Protein AF-A0A0J8TF18-F1 (afdb_monomer_lite)

Organism: NCBI:txid454286

Sequence (125 aa):
MVWQMKEYLTNNPTDGGANVPLALKISKDKLQLQYQPAWGVPREVLWETTAKTNTKYRADIVMRTGSPGWVQFSWNGKAQKLGKSQKTKYPAITFPGRSDPKFGAYGGAEIDIDTYVYRAQIDEK

Secondary structure (DSSP, 8-state):
--EEEEESSS-STTT---SSSEEEEEETTEEEEEE--STTPPPEEEEEEEPPTT----EEEEEE-SSSPEEEEEETTEE--BTTTTBSSEE--S-SSSEEEEES--S--SS--------------

Radius of gyration: 14.33 Å; chains: 1; bounding box: 34×33×36 Å

pLDDT: mean 90.88, std 9.26, range [56.0, 98.44]

Foldseek 3Di:
DFKFWADDPQQDPPNFANRTQWDFDCDPQKGFIWGAATHPGDIDTFDIDRDDPPDDWDKDWDWDQDPQIWIAIDTRNHTFQTDPVRHRTHRGNRPSDHIDMDGDDDDPDPDDDPDDDPPDDDDDD

Structure (mmCIF, N/CA/C/O backbone):
data_AF-A0A0J8TF18-F1
#
_entry.id   AF-A0A0J8TF18-F1
#
loop_
_atom_site.group_PDB
_atom_site.id
_atom_site.type_symbol
_atom_site.label_atom_id
_atom_site.label_alt_id
_atom_site.label_comp_id
_atom_site.label_asym_id
_atom_site.label_entity_id
_atom_site.label_seq_id
_atom_site.pdbx_PDB_ins_code
_atom_site.Cartn_x
_atom_site.Cartn_y
_atom_site.Cartn_z
_atom_site.occupancy
_atom_site.B_iso_or_equiv
_atom_site.auth_seq_id
_atom_site.auth_comp_id
_atom_site.auth_asym_id
_atom_site.auth_atom_id
_atom_site.pdbx_PDB_model_num
ATOM 1 N N . MET A 1 1 ? 0.904 -8.491 7.179 1.00 87.25 1 MET A N 1
ATOM 2 C CA . MET A 1 1 ? 0.204 -7.712 6.132 1.00 87.25 1 MET A CA 1
ATOM 3 C C . MET A 1 1 ? -1.228 -8.181 6.112 1.00 87.25 1 MET A C 1
ATOM 5 O O . MET A 1 1 ? -1.417 -9.363 6.351 1.00 87.25 1 MET A O 1
ATOM 9 N N . VAL A 1 2 ? -2.178 -7.267 5.914 1.00 91.00 2 VAL A N 1
ATOM 10 C CA . VAL A 1 2 ? -3.621 -7.569 5.820 1.00 91.00 2 VAL A CA 1
ATOM 11 C C . VAL A 1 2 ? -4.142 -7.429 4.387 1.00 91.00 2 VAL A C 1
ATOM 13 O O . VAL A 1 2 ? -5.139 -8.044 4.019 1.00 91.00 2 VAL A O 1
ATOM 16 N N . TRP A 1 3 ? -3.432 -6.650 3.565 1.00 94.31 3 TRP A N 1
ATOM 17 C CA . TRP A 1 3 ? -3.654 -6.526 2.131 1.00 94.31 3 TRP A CA 1
ATOM 18 C C . TRP A 1 3 ? -2.347 -6.182 1.406 1.00 94.31 3 TRP A C 1
ATOM 20 O O . TRP A 1 3 ? -1.486 -5.508 1.982 1.00 94.31 3 TRP A O 1
ATOM 30 N N . GLN A 1 4 ? -2.190 -6.622 0.159 1.00 95.25 4 GLN A N 1
ATOM 31 C CA . GLN A 1 4 ? -1.067 -6.248 -0.704 1.00 95.25 4 GLN A CA 1
ATOM 32 C C . GLN A 1 4 ? -1.410 -6.362 -2.194 1.00 95.25 4 GLN A C 1
ATOM 34 O O . GLN A 1 4 ? -2.161 -7.254 -2.575 1.00 95.25 4 GLN A O 1
ATOM 39 N N . MET A 1 5 ? -0.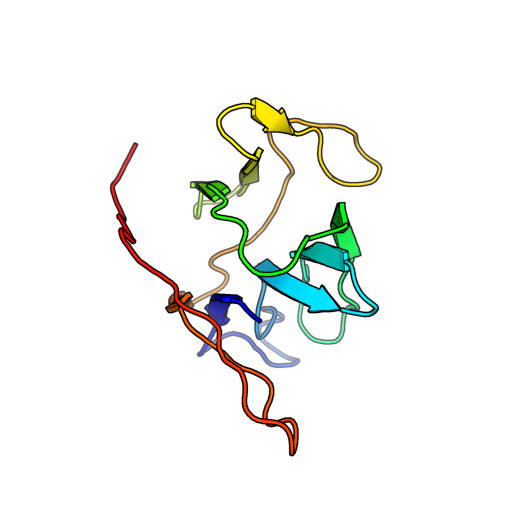778 -5.541 -3.033 1.00 95.69 5 MET A N 1
ATOM 40 C CA . MET A 1 5 ? -0.593 -5.836 -4.458 1.00 95.69 5 MET A CA 1
ATOM 41 C C . MET A 1 5 ? 0.689 -6.643 -4.620 1.00 95.69 5 MET A C 1
ATOM 43 O O . MET A 1 5 ? 1.761 -6.171 -4.249 1.00 95.69 5 MET A O 1
ATOM 47 N N . LYS A 1 6 ? 0.589 -7.867 -5.132 1.00 95.88 6 LYS A N 1
ATOM 48 C CA . LYS A 1 6 ? 1.729 -8.767 -5.316 1.00 95.88 6 LYS A CA 1
ATOM 49 C C . LYS A 1 6 ? 2.124 -8.802 -6.784 1.00 95.88 6 LYS A C 1
ATOM 51 O O . LYS A 1 6 ? 1.299 -9.216 -7.584 1.00 95.88 6 LYS A O 1
ATOM 56 N N . GLU A 1 7 ? 3.371 -8.459 -7.096 1.00 95.50 7 GLU A N 1
ATOM 57 C CA . GLU A 1 7 ? 3.940 -8.593 -8.441 1.00 95.50 7 GLU A CA 1
ATOM 58 C C . GLU A 1 7 ? 4.649 -9.936 -8.637 1.00 95.50 7 GLU A C 1
ATOM 60 O O . GLU A 1 7 ? 5.273 -10.454 -7.701 1.00 95.50 7 GLU A O 1
ATOM 65 N N . TYR A 1 8 ? 4.579 -10.485 -9.854 1.00 95.00 8 TYR A N 1
ATOM 66 C CA . TYR A 1 8 ? 5.177 -11.785 -10.181 1.00 95.00 8 TYR A CA 1
ATOM 67 C C . TYR A 1 8 ? 6.228 -11.789 -11.291 1.00 95.00 8 TYR A C 1
ATOM 69 O O . TYR A 1 8 ? 7.030 -12.718 -11.315 1.00 95.00 8 TYR A O 1
ATOM 77 N N . LEU A 1 9 ? 6.239 -10.816 -12.201 1.00 95.69 9 LEU A N 1
ATOM 78 C CA . LEU A 1 9 ? 7.120 -10.817 -13.370 1.00 95.69 9 LEU A CA 1
ATOM 79 C C . LEU A 1 9 ? 8.277 -9.837 -13.203 1.00 95.69 9 LEU A C 1
ATOM 81 O O . LEU A 1 9 ? 9.438 -10.233 -13.235 1.00 95.69 9 LEU A O 1
ATOM 85 N N . THR A 1 10 ? 7.969 -8.568 -12.955 1.00 95.44 10 THR A N 1
ATOM 86 C CA . THR A 1 10 ? 8.959 -7.491 -13.064 1.00 95.44 10 THR A CA 1
ATOM 87 C C . THR A 1 10 ? 9.758 -7.254 -11.788 1.00 95.44 10 THR A C 1
ATOM 89 O O . THR A 1 10 ? 10.613 -6.376 -11.750 1.00 95.44 10 THR A O 1
ATOM 92 N N . ASN A 1 11 ? 9.533 -8.044 -10.731 1.00 92.44 11 ASN A N 1
ATOM 93 C CA . ASN A 1 11 ? 10.282 -7.945 -9.478 1.00 92.44 11 ASN A CA 1
ATOM 94 C C . ASN A 1 11 ? 11.698 -8.533 -9.568 1.00 92.44 11 ASN A C 1
ATOM 96 O O . ASN A 1 11 ? 12.017 -9.545 -8.943 1.00 92.44 11 ASN A O 1
ATOM 100 N N . ASN A 1 12 ? 12.559 -7.884 -10.339 1.00 93.88 12 ASN A N 1
ATOM 101 C CA . ASN A 1 12 ? 13.945 -8.280 -10.531 1.00 93.88 12 ASN A CA 1
ATOM 102 C C . ASN A 1 12 ? 14.816 -7.048 -10.881 1.00 93.88 12 ASN A C 1
ATOM 104 O O . ASN A 1 12 ? 14.268 -5.987 -11.190 1.00 93.88 12 ASN A O 1
ATOM 108 N N . PRO A 1 13 ? 16.159 -7.157 -10.819 1.00 94.25 13 PRO A N 1
ATOM 109 C CA . PRO A 1 13 ? 17.057 -6.041 -11.127 1.00 94.25 13 PRO A CA 1
ATOM 110 C C . PRO A 1 13 ? 16.945 -5.504 -12.561 1.00 94.25 13 PRO A C 1
ATOM 112 O O . PRO A 1 13 ? 17.332 -4.366 -12.803 1.00 94.25 13 PRO A O 1
ATOM 115 N N . THR A 1 14 ? 16.467 -6.320 -13.505 1.00 95.75 14 THR A N 1
ATOM 116 C CA . THR A 1 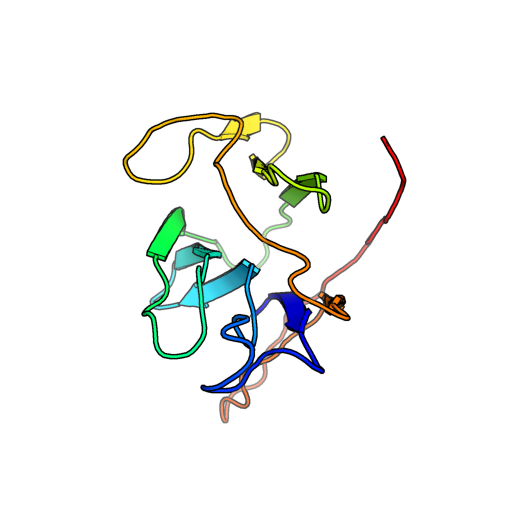14 ? 16.401 -5.994 -14.936 1.00 95.75 14 THR A CA 1
ATOM 117 C C . THR A 1 14 ? 15.140 -5.203 -15.277 1.00 95.75 14 THR A C 1
ATOM 119 O O . THR A 1 14 ? 15.235 -4.146 -15.892 1.00 95.75 14 THR A O 1
ATOM 122 N N . ASP A 1 15 ? 13.972 -5.676 -14.840 1.00 94.81 15 ASP A N 1
ATOM 123 C CA . ASP A 1 15 ? 12.671 -5.058 -15.136 1.00 94.81 15 ASP A CA 1
ATOM 124 C C . ASP A 1 15 ? 12.260 -4.003 -14.092 1.00 94.81 15 ASP A C 1
ATOM 126 O O . ASP A 1 15 ? 11.416 -3.147 -14.354 1.00 94.81 15 ASP A O 1
ATOM 130 N N . GLY A 1 16 ? 12.850 -4.046 -12.893 1.00 94.88 16 GLY A N 1
ATOM 131 C CA . GLY A 1 16 ? 12.796 -2.965 -11.906 1.00 94.88 16 GLY A CA 1
ATOM 132 C C . GLY A 1 16 ? 11.492 -2.816 -11.112 1.00 94.88 16 GLY A C 1
ATOM 133 O O . GLY A 1 16 ? 11.408 -1.936 -10.256 1.00 94.88 16 GLY A O 1
ATOM 134 N N . GLY A 1 17 ? 10.483 -3.659 -11.320 1.00 94.44 17 GLY A N 1
ATOM 135 C CA . GLY A 1 17 ? 9.235 -3.653 -10.554 1.00 94.44 17 GLY A CA 1
ATOM 136 C C . GLY A 1 17 ? 9.433 -4.003 -9.076 1.00 94.44 17 GLY A C 1
ATOM 137 O O . GLY A 1 17 ? 10.322 -4.759 -8.695 1.00 94.44 17 GLY A O 1
ATOM 138 N N . ALA A 1 18 ? 8.600 -3.464 -8.189 1.00 95.69 18 ALA A N 1
ATOM 139 C CA . ALA A 1 18 ? 8.630 -3.860 -6.784 1.00 95.69 18 ALA A CA 1
ATOM 140 C C . ALA A 1 18 ? 7.873 -5.179 -6.551 1.00 95.69 18 ALA A C 1
ATOM 142 O O . ALA A 1 18 ? 6.770 -5.357 -7.050 1.00 95.69 18 ALA A O 1
ATOM 143 N N . ASN A 1 19 ? 8.408 -6.063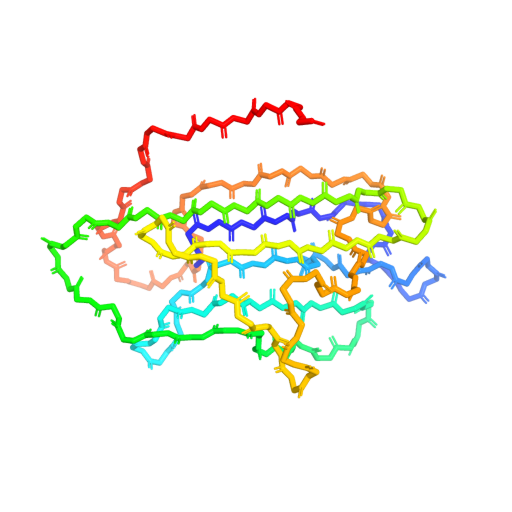 -5.700 1.00 95.25 19 ASN A N 1
ATOM 144 C CA . ASN A 1 19 ? 7.765 -7.332 -5.310 1.00 95.25 19 ASN A CA 1
ATOM 145 C C . ASN A 1 19 ? 6.344 -7.163 -4.762 1.00 95.25 19 ASN A C 1
ATOM 147 O O . ASN A 1 19 ? 5.446 -7.968 -5.001 1.00 95.25 19 ASN A O 1
ATOM 151 N N . VAL A 1 20 ? 6.185 -6.133 -3.937 1.00 96.06 20 VAL A N 1
ATOM 152 C CA . VAL A 1 20 ? 4.917 -5.731 -3.342 1.00 96.06 20 VAL A CA 1
ATOM 153 C C . VAL A 1 20 ? 4.885 -4.213 -3.448 1.00 96.06 20 VAL A C 1
ATOM 155 O O . VAL A 1 20 ? 5.394 -3.550 -2.534 1.00 96.06 20 VAL A O 1
ATOM 158 N N . PRO A 1 21 ? 4.384 -3.668 -4.574 1.00 96.69 21 PRO A N 1
ATOM 159 C CA . PRO A 1 21 ? 4.391 -2.233 -4.815 1.00 96.69 21 PRO A CA 1
ATOM 160 C C . PRO A 1 21 ? 3.563 -1.473 -3.786 1.00 96.69 21 PRO A C 1
ATOM 162 O O . PRO A 1 21 ? 3.933 -0.374 -3.400 1.00 96.69 21 PRO A O 1
ATOM 165 N N . LEU A 1 22 ? 2.467 -2.057 -3.295 1.00 97.62 22 LEU A N 1
ATOM 166 C CA . LEU A 1 22 ? 1.593 -1.425 -2.311 1.00 97.62 22 LEU A CA 1
ATOM 167 C C . LEU A 1 22 ? 1.121 -2.452 -1.280 1.00 97.62 22 LEU A C 1
ATOM 169 O O . LEU A 1 22 ? 0.732 -3.562 -1.639 1.00 97.62 22 LEU A O 1
ATOM 173 N N . ALA A 1 23 ? 1.150 -2.089 0.000 1.00 96.50 23 ALA A N 1
ATOM 174 C CA . ALA A 1 23 ? 0.744 -2.966 1.093 1.00 96.50 23 ALA A CA 1
ATOM 175 C C . ALA A 1 23 ? 0.043 -2.205 2.216 1.00 96.50 23 ALA A C 1
ATOM 177 O O . ALA A 1 23 ? 0.429 -1.091 2.561 1.00 96.50 23 ALA A O 1
ATOM 178 N N . LEU A 1 24 ? -0.928 -2.862 2.846 1.00 95.81 24 LEU A N 1
ATOM 179 C CA . LEU A 1 24 ? -1.482 -2.476 4.136 1.00 95.81 24 LEU A CA 1
ATOM 180 C C . LEU A 1 24 ? -0.964 -3.466 5.188 1.00 95.81 24 LEU A C 1
ATOM 182 O O . LEU A 1 24 ? -1.258 -4.669 5.150 1.00 95.81 24 LEU A O 1
ATOM 186 N N . LYS A 1 25 ? -0.132 -2.984 6.112 1.00 91.75 25 LYS A N 1
ATOM 187 C CA . LYS A 1 25 ? 0.644 -3.818 7.038 1.00 91.75 25 LYS A CA 1
ATOM 188 C C . LYS A 1 25 ? 0.539 -3.316 8.472 1.00 91.75 25 LYS A C 1
ATOM 190 O O . LYS A 1 25 ? 0.713 -2.132 8.715 1.00 91.75 25 LYS A O 1
ATOM 195 N N . ILE A 1 26 ? 0.355 -4.234 9.419 1.00 87.88 26 ILE A N 1
ATOM 196 C CA . ILE A 1 26 ? 0.621 -3.966 10.836 1.00 87.88 26 ILE A CA 1
ATOM 197 C C . ILE A 1 26 ? 2.130 -4.097 11.075 1.00 87.88 26 ILE A C 1
ATOM 199 O O . ILE A 1 26 ? 2.731 -5.123 10.747 1.00 87.88 26 ILE A O 1
ATOM 203 N N . SER A 1 27 ? 2.752 -3.040 11.584 1.00 84.75 27 SER A N 1
ATOM 204 C CA . SER A 1 27 ? 4.179 -2.961 11.886 1.00 84.75 27 SER A CA 1
ATOM 205 C C . SER A 1 27 ? 4.382 -2.047 13.090 1.00 84.75 27 SER A C 1
ATOM 207 O O . SER A 1 27 ? 3.968 -0.893 13.035 1.00 84.75 27 SER A O 1
ATOM 209 N N . LYS A 1 28 ? 5.042 -2.540 14.148 1.00 80.38 28 LYS A N 1
ATOM 210 C CA . LYS A 1 28 ? 5.308 -1.777 15.387 1.00 80.38 28 LYS A CA 1
ATOM 211 C C . LYS A 1 28 ? 4.042 -1.082 15.924 1.00 80.38 28 LYS A C 1
ATOM 213 O O . LYS A 1 28 ? 4.007 0.140 16.035 1.00 80.38 28 LYS A O 1
ATOM 218 N N . ASP A 1 29 ? 2.977 -1.859 16.129 1.00 81.62 29 ASP A N 1
ATOM 219 C CA . ASP A 1 29 ? 1.661 -1.420 16.639 1.00 81.62 29 ASP A CA 1
ATOM 220 C C . ASP A 1 29 ? 0.896 -0.403 15.778 1.00 81.62 29 ASP A C 1
ATOM 222 O O . ASP A 1 29 ? -0.179 0.080 16.148 1.00 81.62 29 ASP A O 1
ATOM 226 N N . LYS A 1 30 ? 1.407 -0.107 14.583 1.00 91.19 30 LYS A N 1
ATOM 227 C CA . LYS A 1 30 ? 0.752 0.769 13.619 1.00 91.19 30 LYS A CA 1
ATOM 228 C C . LYS A 1 30 ? 0.269 -0.019 12.423 1.00 91.19 30 LYS A C 1
ATOM 230 O O . LYS A 1 30 ? 0.990 -0.849 11.872 1.00 91.19 30 LYS A O 1
ATOM 235 N N . LEU A 1 31 ? -0.940 0.289 11.976 1.00 93.62 31 LEU A N 1
ATOM 236 C CA . LEU A 1 31 ? -1.388 -0.065 10.643 1.00 93.62 31 LEU A CA 1
ATOM 237 C C . LEU A 1 31 ? -0.839 0.974 9.666 1.00 93.62 31 LEU A C 1
ATOM 239 O O . LEU A 1 31 ? -1.063 2.167 9.845 1.00 93.62 31 LEU A O 1
ATOM 243 N N . GLN A 1 32 ? -0.127 0.518 8.644 1.00 96.38 32 GLN A N 1
ATOM 244 C CA . GLN A 1 32 ? 0.597 1.363 7.704 1.00 96.38 32 GLN A CA 1
ATOM 245 C C . GLN A 1 32 ? 0.209 1.021 6.269 1.00 96.38 32 GLN A C 1
ATOM 247 O O . GLN A 1 32 ? 0.265 -0.147 5.875 1.00 96.38 32 GLN A O 1
ATOM 252 N N . LEU A 1 33 ? -0.121 2.045 5.482 1.00 97.88 33 LEU A N 1
ATOM 253 C CA . LEU A 1 33 ? -0.105 1.961 4.027 1.00 97.88 33 LEU A CA 1
ATOM 254 C C . LEU A 1 33 ? 1.327 2.237 3.565 1.00 97.88 33 LEU A C 1
ATOM 256 O O . LEU A 1 33 ? 1.858 3.326 3.789 1.00 97.88 33 LEU A O 1
ATOM 260 N N . GLN A 1 34 ? 1.949 1.249 2.937 1.00 97.50 34 GLN A N 1
ATOM 261 C CA . GLN A 1 34 ? 3.332 1.305 2.483 1.00 97.50 34 GLN A CA 1
ATOM 262 C C . GLN A 1 34 ? 3.402 1.170 0.967 1.00 97.50 34 GLN A C 1
ATOM 264 O O . GLN A 1 34 ? 2.727 0.308 0.403 1.00 97.50 34 GLN A O 1
ATOM 269 N N . TYR A 1 35 ? 4.253 1.970 0.330 1.00 97.62 35 TYR A N 1
ATOM 270 C CA . TYR A 1 35 ? 4.544 1.887 -1.099 1.00 97.62 35 TYR A CA 1
ATOM 271 C C . TYR A 1 35 ? 6.020 1.568 -1.329 1.00 97.62 35 TYR A C 1
ATOM 273 O O . TYR A 1 35 ? 6.887 2.047 -0.602 1.00 97.62 35 TYR A O 1
ATOM 281 N N . GLN A 1 36 ? 6.302 0.738 -2.326 1.00 97.25 36 GLN A N 1
ATOM 282 C CA . GLN A 1 36 ? 7.644 0.446 -2.805 1.00 97.25 36 GLN A CA 1
ATOM 283 C C . GLN A 1 36 ? 7.714 0.818 -4.289 1.00 97.25 36 GLN A C 1
ATOM 285 O O . GLN A 1 36 ? 7.002 0.203 -5.083 1.00 97.25 36 GLN A O 1
ATOM 290 N N . PRO A 1 37 ? 8.562 1.779 -4.689 1.00 94.88 37 PRO A N 1
ATOM 291 C CA . PRO A 1 37 ? 8.551 2.270 -6.063 1.00 94.88 37 PRO A CA 1
ATOM 292 C C . PRO A 1 37 ? 9.202 1.321 -7.069 1.00 94.88 37 PRO A C 1
ATOM 294 O O . PRO A 1 37 ? 8.811 1.327 -8.231 1.00 94.88 37 PRO A O 1
ATOM 297 N N . ALA A 1 38 ? 10.196 0.537 -6.647 1.00 95.88 38 ALA A N 1
ATOM 298 C CA . ALA A 1 38 ? 10.975 -0.310 -7.543 1.00 95.88 38 ALA A CA 1
ATOM 299 C C . ALA A 1 38 ? 11.686 -1.449 -6.798 1.00 95.88 38 ALA A C 1
ATOM 301 O O . ALA A 1 38 ? 11.745 -1.477 -5.559 1.00 95.88 38 ALA A O 1
ATOM 302 N N . TRP A 1 39 ? 12.249 -2.380 -7.567 1.00 95.94 39 TRP A N 1
ATOM 303 C CA . TRP A 1 39 ? 13.157 -3.412 -7.080 1.00 95.94 39 TRP A CA 1
ATOM 304 C C . TRP A 1 39 ? 14.321 -2.785 -6.299 1.00 95.94 39 TRP A C 1
ATOM 306 O O . TRP A 1 39 ? 14.866 -1.754 -6.685 1.00 95.94 39 TRP A O 1
ATOM 316 N N . GLY A 1 40 ? 14.675 -3.380 -5.159 1.00 94.19 40 GLY A N 1
ATOM 317 C CA . GLY A 1 40 ? 15.775 -2.910 -4.306 1.00 94.19 40 GLY A CA 1
ATOM 318 C C . GLY A 1 40 ? 15.532 -1.583 -3.567 1.00 94.19 40 GLY A C 1
ATOM 319 O O . GLY A 1 40 ? 16.243 -1.295 -2.607 1.00 94.19 40 GLY A O 1
ATOM 320 N N . VAL A 1 41 ? 14.517 -0.795 -3.938 1.00 96.38 41 VAL A N 1
ATOM 321 C CA . VAL A 1 41 ? 14.213 0.474 -3.263 1.00 96.38 41 VAL A CA 1
ATOM 322 C C . VAL A 1 41 ? 13.425 0.219 -1.971 1.00 96.38 41 VAL A C 1
ATOM 324 O O . VAL A 1 41 ? 12.470 -0.563 -1.984 1.00 96.38 41 VAL A O 1
ATOM 327 N N . PRO A 1 42 ? 13.778 0.867 -0.843 1.00 95.44 42 PRO A N 1
ATOM 328 C CA . PRO A 1 42 ? 13.033 0.732 0.403 1.00 95.44 42 PRO A CA 1
ATOM 329 C C . PRO A 1 42 ? 11.569 1.164 0.288 1.00 95.44 42 PRO A C 1
ATOM 331 O O . PRO A 1 42 ? 11.207 2.033 -0.506 1.00 95.44 42 PRO A O 1
ATOM 334 N N . ARG A 1 43 ? 10.726 0.582 1.146 1.00 95.31 43 ARG A N 1
ATOM 335 C CA . ARG A 1 43 ? 9.335 1.016 1.303 1.00 95.31 43 ARG A CA 1
ATOM 336 C C . ARG A 1 43 ? 9.263 2.369 1.991 1.00 95.31 43 ARG A C 1
ATOM 338 O O . ARG A 1 43 ? 9.929 2.589 3.001 1.00 95.31 43 ARG A O 1
ATOM 345 N N . GLU A 1 44 ? 8.364 3.213 1.513 1.00 95.94 44 GLU A N 1
ATOM 346 C CA . GLU A 1 44 ? 7.924 4.410 2.213 1.00 95.94 44 GLU A CA 1
ATOM 347 C C . GLU A 1 44 ? 6.566 4.193 2.883 1.00 95.94 44 GLU A C 1
ATOM 349 O O . GLU A 1 44 ? 5.699 3.484 2.369 1.00 95.94 44 GLU A O 1
ATOM 354 N N . VAL A 1 45 ? 6.379 4.817 4.046 1.00 97.38 45 VAL A N 1
ATOM 355 C CA . VAL A 1 45 ? 5.080 4.871 4.721 1.00 97.38 45 VAL A CA 1
ATOM 356 C C . VAL A 1 45 ? 4.314 6.063 4.159 1.00 97.38 45 VAL A C 1
ATOM 358 O O . VAL A 1 45 ? 4.705 7.213 4.359 1.00 97.38 45 VAL A O 1
ATOM 361 N N . LEU A 1 46 ? 3.221 5.789 3.449 1.00 97.94 46 LEU A N 1
ATOM 362 C CA . LEU A 1 46 ? 2.350 6.823 2.890 1.00 97.94 46 LEU A CA 1
ATOM 363 C C . LEU A 1 46 ? 1.342 7.338 3.914 1.00 97.94 46 LEU A C 1
ATOM 365 O O . LEU A 1 46 ? 0.958 8.504 3.870 1.00 97.94 46 LEU A O 1
ATOM 369 N N . TRP A 1 47 ? 0.892 6.463 4.807 1.00 98.19 47 TRP A N 1
ATOM 370 C CA . TRP A 1 47 ? -0.077 6.769 5.850 1.00 98.19 47 TRP A CA 1
ATOM 371 C C . TRP A 1 47 ? 0.043 5.741 6.972 1.00 98.19 47 TRP A C 1
ATOM 373 O O . TRP A 1 47 ? 0.354 4.577 6.711 1.00 98.19 47 TRP A O 1
ATOM 383 N N . GLU A 1 48 ? -0.233 6.149 8.208 1.00 97.31 48 GLU A N 1
ATOM 384 C CA . GLU A 1 48 ? -0.278 5.235 9.343 1.00 97.31 48 GLU A CA 1
ATOM 385 C C . GLU A 1 48 ? -1.276 5.658 10.421 1.00 97.31 48 GLU A C 1
ATOM 387 O O . GLU A 1 48 ? -1.605 6.835 10.574 1.00 97.31 48 GLU A O 1
ATOM 392 N N . THR A 1 49 ? -1.739 4.682 11.197 1.00 96.12 49 THR A N 1
ATOM 393 C CA . THR A 1 49 ? -2.553 4.905 12.392 1.00 96.12 49 THR A CA 1
ATOM 394 C C . THR A 1 49 ? -2.301 3.818 13.429 1.00 96.12 49 THR A C 1
ATOM 396 O O . THR A 1 49 ? -1.894 2.706 13.088 1.00 96.12 49 THR A O 1
ATOM 399 N N . THR A 1 50 ? -2.583 4.107 14.695 1.00 94.19 50 THR A N 1
ATOM 400 C CA . THR A 1 50 ? -2.635 3.076 15.735 1.00 94.19 50 THR A CA 1
ATOM 401 C C . THR A 1 50 ? -3.924 2.276 15.575 1.00 94.19 50 THR A C 1
ATOM 403 O O . THR A 1 50 ? -5.022 2.831 15.666 1.00 94.19 50 THR A O 1
ATOM 406 N N . ALA A 1 51 ? -3.799 0.972 15.339 1.00 85.94 51 ALA A N 1
ATOM 407 C CA . ALA A 1 51 ? -4.945 0.071 15.296 1.00 85.94 51 ALA A CA 1
ATOM 408 C C . ALA A 1 51 ? -5.248 -0.458 16.702 1.00 85.94 51 ALA A C 1
ATOM 410 O O . ALA A 1 51 ? -4.341 -0.782 17.464 1.00 85.94 51 ALA A O 1
ATOM 411 N N . LYS A 1 52 ? -6.532 -0.551 17.042 1.00 87.56 52 LYS A N 1
ATOM 412 C CA . LYS A 1 52 ? -7.008 -1.196 18.265 1.00 87.56 52 LYS A CA 1
ATOM 413 C C . LYS A 1 52 ? -7.431 -2.623 17.941 1.00 87.56 52 LYS A C 1
ATOM 415 O O . LYS A 1 52 ? -8.015 -2.879 16.886 1.00 87.56 52 LYS A O 1
ATOM 420 N N . THR A 1 53 ? -7.164 -3.539 18.863 1.00 85.44 53 THR A N 1
ATOM 421 C CA . THR A 1 53 ? -7.693 -4.904 18.796 1.00 85.44 53 THR A CA 1
ATOM 422 C C . THR A 1 53 ? -9.222 -4.888 18.882 1.00 85.44 53 THR A C 1
ATOM 424 O O . THR A 1 53 ? -9.827 -3.894 19.298 1.00 85.44 53 THR A O 1
ATOM 427 N N . ASN A 1 54 ? -9.863 -5.970 18.427 1.00 85.62 54 ASN A N 1
ATOM 428 C CA . ASN A 1 54 ? -11.322 -6.151 18.471 1.00 85.62 54 ASN A CA 1
ATOM 429 C C . ASN A 1 54 ? -12.131 -5.003 17.841 1.00 85.62 54 ASN A C 1
ATOM 431 O O . ASN A 1 54 ? -13.287 -4.771 18.186 1.00 85.62 54 ASN A O 1
ATOM 435 N N . THR A 1 55 ? -11.523 -4.272 16.907 1.00 89.31 55 THR A N 1
ATOM 436 C CA . THR A 1 55 ? -12.132 -3.113 16.259 1.00 89.31 55 THR A CA 1
ATOM 437 C C . THR A 1 55 ? -12.259 -3.366 14.767 1.00 89.31 55 THR A C 1
ATOM 439 O O . THR A 1 55 ? -11.316 -3.795 14.102 1.00 89.31 55 THR A O 1
ATOM 442 N N . LYS A 1 56 ? -13.449 -3.094 14.229 1.00 91.50 56 LYS A N 1
ATOM 443 C CA . LYS A 1 56 ? -13.722 -3.186 12.795 1.00 91.50 56 LYS A CA 1
ATOM 444 C C . LYS A 1 56 ? -13.293 -1.895 12.110 1.00 91.50 56 LYS A C 1
ATOM 446 O O . LYS A 1 56 ? -13.656 -0.808 12.554 1.00 91.50 56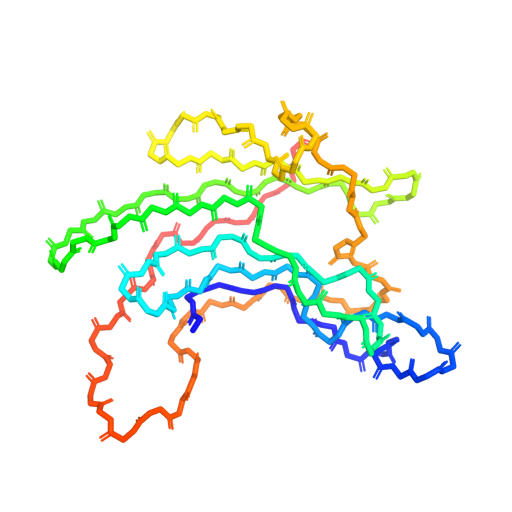 LYS A O 1
ATOM 451 N N . TYR A 1 57 ? -12.569 -2.030 11.007 1.00 92.56 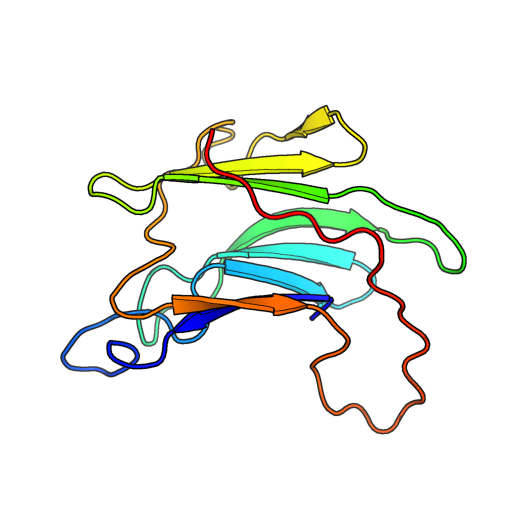57 TYR A N 1
ATOM 452 C CA . TYR A 1 57 ? -12.096 -0.908 10.207 1.00 92.56 57 TYR A CA 1
ATOM 453 C C . TYR A 1 57 ? -12.477 -1.079 8.742 1.00 92.56 57 TYR A C 1
ATOM 455 O O . TYR A 1 57 ? -12.636 -2.200 8.261 1.00 92.56 57 TYR A O 1
ATOM 463 N N . ARG A 1 58 ? -12.584 0.046 8.030 1.00 94.69 58 ARG A N 1
ATOM 464 C CA . ARG A 1 58 ? -12.771 0.084 6.577 1.00 94.69 58 ARG A CA 1
ATOM 465 C C . ARG A 1 58 ? -11.584 0.784 5.927 1.00 94.69 58 ARG A C 1
ATOM 467 O O . ARG A 1 58 ? -11.259 1.914 6.289 1.00 94.69 58 ARG A O 1
ATOM 474 N N . ALA A 1 59 ? -10.987 0.126 4.944 1.00 95.88 59 ALA A N 1
ATOM 475 C CA . ALA A 1 59 ? -9.971 0.692 4.072 1.00 95.88 59 ALA A CA 1
ATOM 476 C C . ALA A 1 59 ? -10.494 0.665 2.636 1.00 95.88 59 ALA A C 1
ATOM 478 O O . ALA A 1 59 ? -10.834 -0.405 2.138 1.00 95.88 59 ALA A O 1
ATOM 479 N N . ASP A 1 60 ? -10.538 1.822 1.981 1.00 96.88 60 ASP A N 1
ATOM 480 C CA . ASP A 1 60 ? -10.829 1.915 0.552 1.00 96.88 60 ASP A CA 1
ATOM 481 C C . ASP A 1 60 ? -9.543 2.308 -0.180 1.00 96.88 60 ASP A C 1
ATOM 483 O O . ASP A 1 60 ? -8.902 3.306 0.163 1.00 96.88 60 ASP A O 1
ATOM 487 N N . ILE A 1 61 ? -9.156 1.523 -1.184 1.00 96.56 61 ILE A N 1
ATOM 488 C CA . ILE A 1 61 ? -7.953 1.747 -1.991 1.00 96.56 61 ILE A CA 1
ATOM 489 C C . ILE A 1 61 ? -8.398 1.866 -3.444 1.00 96.56 61 ILE A C 1
ATOM 491 O O . ILE A 1 61 ? -8.982 0.936 -3.989 1.00 96.56 61 ILE A O 1
ATOM 495 N N . VAL A 1 62 ? -8.125 3.011 -4.069 1.00 96.56 62 VAL A N 1
ATOM 496 C CA . VAL A 1 62 ? -8.414 3.247 -5.491 1.00 96.56 62 VAL A CA 1
ATOM 497 C C . VAL A 1 62 ? -7.095 3.439 -6.212 1.00 96.56 62 VAL A C 1
ATOM 499 O O . VAL A 1 62 ? -6.258 4.221 -5.763 1.00 96.56 62 VAL A O 1
ATOM 502 N N . MET A 1 63 ? -6.906 2.744 -7.327 1.00 95.62 63 MET A N 1
ATOM 503 C CA . MET A 1 63 ? -5.662 2.777 -8.089 1.00 95.62 63 MET A CA 1
ATOM 504 C C . MET A 1 63 ? -5.945 3.043 -9.562 1.00 95.62 63 MET A C 1
ATOM 506 O O . MET A 1 63 ? -6.862 2.459 -10.131 1.00 95.62 63 MET A O 1
ATOM 510 N N . ARG A 1 64 ? -5.110 3.871 -10.191 1.00 95.38 64 ARG A N 1
ATOM 511 C CA . ARG A 1 64 ? -4.944 3.889 -11.647 1.00 95.38 64 ARG A CA 1
ATOM 512 C C . ARG A 1 64 ? -3.679 3.114 -11.976 1.00 95.38 64 ARG A C 1
ATOM 514 O O . ARG A 1 64 ? -2.590 3.560 -11.625 1.00 95.38 64 ARG A O 1
ATOM 521 N N . THR A 1 65 ? -3.834 1.979 -12.647 1.00 91.88 65 THR A N 1
ATOM 522 C CA . THR A 1 65 ? -2.735 1.060 -12.989 1.00 91.88 65 THR A CA 1
ATOM 523 C C . THR A 1 65 ? -1.992 1.441 -14.273 1.00 91.88 65 THR A C 1
ATOM 525 O O . THR A 1 65 ? -0.857 1.019 -14.460 1.00 91.88 65 THR A O 1
ATOM 528 N N . GLY A 1 66 ? -2.587 2.264 -15.145 1.00 87.56 66 GLY A N 1
ATOM 529 C CA . GLY A 1 66 ? -1.928 2.775 -16.354 1.00 87.56 66 GLY A CA 1
ATOM 530 C C . GLY A 1 66 ? -0.891 3.872 -16.076 1.00 87.56 66 GLY A C 1
ATOM 531 O O . GLY A 1 66 ? -0.843 4.426 -14.984 1.00 87.56 66 GLY A O 1
ATOM 532 N N . SER A 1 67 ? -0.104 4.257 -17.085 1.00 85.94 67 SER A N 1
ATOM 533 C CA . SER A 1 67 ? 0.891 5.339 -16.974 1.00 85.94 67 SER A CA 1
ATOM 534 C C . SER A 1 67 ? 0.285 6.706 -17.347 1.00 85.94 67 SER A C 1
ATOM 536 O O . SER A 1 67 ? -0.440 6.785 -18.343 1.00 85.94 67 SER A O 1
ATOM 538 N N . PRO A 1 68 ? 0.437 7.780 -16.543 1.00 90.44 68 PRO A N 1
ATOM 539 C CA . PRO A 1 68 ? 1.000 7.815 -15.187 1.00 90.44 68 PRO A CA 1
ATOM 540 C C . PRO A 1 68 ? 0.066 7.207 -14.118 1.00 90.44 68 PRO A C 1
ATOM 542 O O . PRO A 1 68 ? -1.117 7.554 -14.035 1.00 90.44 68 PRO A O 1
ATOM 545 N N . GLY A 1 69 ? 0.591 6.326 -13.268 1.00 94.94 69 GLY A N 1
ATOM 546 C CA . GLY A 1 69 ? -0.199 5.649 -12.235 1.00 94.94 69 GLY A CA 1
ATOM 547 C C . GLY A 1 69 ? -0.414 6.497 -10.981 1.00 94.94 69 GLY A C 1
ATOM 548 O O . GLY A 1 69 ? 0.328 7.449 -10.715 1.00 94.94 69 GLY A O 1
ATOM 549 N N . TRP A 1 70 ? -1.433 6.160 -10.191 1.00 97.38 70 TRP A N 1
AT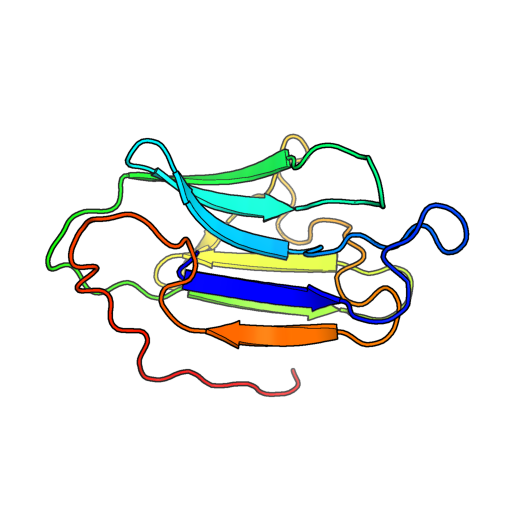OM 550 C CA . TRP A 1 70 ? -1.649 6.775 -8.879 1.00 97.38 70 TRP A CA 1
ATOM 551 C C . TRP A 1 70 ? -2.457 5.889 -7.933 1.00 97.38 70 TRP A C 1
ATOM 553 O O . TRP A 1 70 ? -3.179 4.992 -8.364 1.00 97.38 70 TRP A O 1
ATOM 563 N N . VAL A 1 71 ? -2.386 6.201 -6.637 1.00 97.81 71 VAL A N 1
ATOM 564 C CA . VAL A 1 71 ? -3.211 5.613 -5.576 1.00 97.81 71 VAL A CA 1
ATOM 565 C C . VAL A 1 71 ? -3.940 6.690 -4.766 1.00 97.81 71 VAL A C 1
ATOM 567 O O . VAL A 1 71 ? -3.396 7.760 -4.487 1.00 97.81 71 VAL A O 1
ATOM 570 N N . GLN A 1 72 ? -5.180 6.400 -4.381 1.00 98.12 72 GLN A N 1
ATOM 571 C CA . GLN A 1 72 ? -5.933 7.106 -3.348 1.00 98.12 72 GLN A CA 1
ATOM 572 C C . GLN A 1 72 ? -6.277 6.134 -2.226 1.00 98.12 72 GLN A C 1
ATOM 574 O O . GLN A 1 72 ? -6.548 4.957 -2.470 1.00 98.12 72 GLN A O 1
ATOM 579 N N . PHE A 1 73 ? -6.310 6.651 -1.004 1.00 98.38 73 PHE A N 1
ATOM 580 C CA . PHE A 1 73 ? -6.623 5.871 0.182 1.00 98.38 73 PHE A CA 1
ATOM 581 C C . PHE A 1 73 ? -7.663 6.587 1.035 1.00 98.38 73 PHE A C 1
ATOM 583 O O . PHE A 1 73 ? -7.516 7.779 1.322 1.00 98.38 73 PHE A O 1
ATOM 590 N N . SER A 1 74 ? -8.675 5.846 1.475 1.00 98.19 74 SER A N 1
ATOM 591 C CA . SER A 1 74 ? -9.620 6.295 2.491 1.00 98.19 74 SER A CA 1
ATOM 592 C C . SER A 1 74 ? -9.590 5.361 3.690 1.00 98.19 74 SER A C 1
ATOM 594 O O . SER A 1 74 ? -9.613 4.139 3.552 1.00 98.19 74 SER A O 1
ATOM 596 N N . TRP A 1 75 ? -9.591 5.956 4.879 1.00 97.25 75 TRP A N 1
ATOM 597 C CA . TRP A 1 75 ? -9.671 5.246 6.147 1.00 97.25 75 TRP A CA 1
ATOM 598 C C . TRP A 1 75 ? -10.989 5.574 6.835 1.00 97.25 75 TRP A C 1
ATOM 600 O O . TRP A 1 75 ? -11.301 6.746 7.055 1.00 97.25 75 TRP A O 1
ATOM 610 N N . ASN A 1 76 ? -11.779 4.545 7.149 1.00 96.38 76 ASN A N 1
ATOM 611 C CA . ASN A 1 76 ? -13.132 4.672 7.693 1.00 96.38 76 ASN A CA 1
ATOM 612 C C . ASN A 1 76 ? -13.993 5.673 6.898 1.00 96.38 76 ASN A C 1
ATOM 614 O O . ASN A 1 76 ? -14.639 6.553 7.466 1.00 96.38 76 ASN A O 1
ATOM 618 N N . GLY A 1 77 ? -13.948 5.567 5.565 1.00 96.25 77 GLY A N 1
ATOM 619 C CA . GLY A 1 77 ? -14.692 6.429 4.644 1.00 96.25 77 GLY A CA 1
ATOM 620 C C . GLY A 1 77 ? -14.125 7.842 4.455 1.00 96.25 77 GLY A C 1
ATOM 621 O O . GLY A 1 77 ? -14.667 8.604 3.659 1.00 96.25 77 GLY A O 1
ATOM 622 N N . LYS A 1 78 ? -13.033 8.215 5.137 1.00 97.94 78 LYS A N 1
ATOM 623 C CA . LYS A 1 78 ? -12.399 9.536 4.997 1.00 97.94 78 LYS A CA 1
ATOM 624 C C . LYS A 1 78 ? -11.154 9.454 4.124 1.00 97.94 78 LYS A C 1
ATOM 626 O O . LYS A 1 78 ? -10.206 8.752 4.482 1.00 97.94 78 LYS A O 1
ATOM 631 N N . ALA A 1 79 ? -11.131 10.212 3.030 1.00 97.94 79 ALA A N 1
ATOM 632 C CA . ALA A 1 79 ? -9.958 10.328 2.165 1.00 97.94 79 ALA A CA 1
ATOM 633 C C . ALA A 1 79 ? -8.743 10.861 2.943 1.00 97.94 79 ALA A C 1
ATOM 635 O O . ALA A 1 79 ? -8.865 11.793 3.740 1.00 97.94 79 ALA A O 1
ATOM 636 N N . GLN A 1 80 ? -7.575 10.270 2.703 1.00 98.44 80 GLN A N 1
ATOM 637 C CA . GLN A 1 80 ? -6.319 10.615 3.367 1.00 98.44 80 GLN A CA 1
ATOM 638 C C . GLN A 1 80 ? -5.370 11.349 2.411 1.00 98.44 80 GLN A C 1
ATOM 640 O O . GLN A 1 80 ? -5.395 11.149 1.195 1.00 98.44 80 GLN A O 1
ATOM 645 N N . LYS A 1 81 ? -4.511 12.202 2.976 1.00 98.06 81 LYS A N 1
ATOM 646 C CA . LYS A 1 81 ? -3.363 12.794 2.279 1.00 98.06 81 LYS A CA 1
ATOM 647 C C . LYS A 1 81 ? -2.152 11.887 2.471 1.00 98.06 81 LYS A C 1
ATOM 649 O O . LYS A 1 81 ? -1.898 11.442 3.587 1.00 98.06 81 LYS A O 1
ATOM 654 N N . LEU A 1 82 ? -1.435 11.605 1.388 1.00 98.25 82 LEU A N 1
ATOM 655 C CA . LEU A 1 82 ? -0.459 10.522 1.333 1.00 98.25 82 LEU A CA 1
ATOM 656 C C . LEU A 1 82 ? 0.982 11.006 1.171 1.00 98.25 82 LEU A C 1
ATOM 658 O O . LEU A 1 82 ? 1.287 11.923 0.397 1.00 98.25 82 LEU A O 1
ATOM 662 N N . GLY A 1 83 ? 1.865 10.314 1.890 1.00 96.12 83 GLY A N 1
ATOM 663 C CA . GLY A 1 83 ? 3.307 10.510 1.889 1.00 96.12 83 GLY A CA 1
ATOM 664 C C . GLY A 1 83 ? 3.711 11.925 2.298 1.00 96.12 83 GLY A C 1
ATOM 665 O O . GLY A 1 83 ? 2.921 12.727 2.804 1.00 96.12 83 GLY A O 1
ATOM 666 N N . LYS A 1 84 ? 4.966 12.273 2.014 1.00 94.00 84 LYS A N 1
ATOM 667 C CA . LYS A 1 84 ? 5.481 13.633 2.251 1.00 94.00 84 LYS A CA 1
ATOM 668 C C . LYS A 1 84 ? 4.812 14.679 1.354 1.00 94.00 84 LYS A C 1
ATOM 670 O O . LYS A 1 84 ? 4.723 15.839 1.729 1.00 94.00 84 LYS A O 1
ATOM 675 N N . SER A 1 85 ? 4.309 14.259 0.191 1.00 91.44 85 SER A N 1
ATOM 676 C CA . SER A 1 85 ? 3.651 15.145 -0.778 1.00 91.44 85 SER A CA 1
ATOM 677 C C . SER A 1 85 ? 2.274 15.648 -0.333 1.00 91.44 85 SER A C 1
ATOM 679 O O . SER A 1 85 ? 1.771 16.610 -0.909 1.00 91.44 85 SER A O 1
ATOM 681 N N . GLN A 1 86 ? 1.652 14.992 0.657 1.00 95.25 86 GLN A N 1
ATOM 682 C CA . GLN A 1 86 ? 0.331 15.341 1.186 1.00 95.25 86 GLN A CA 1
ATOM 683 C C . GLN A 1 86 ? -0.770 15.431 0.108 1.00 95.25 86 GLN A C 1
ATOM 685 O O . GLN A 1 86 ? -1.730 16.196 0.232 1.00 95.25 86 GLN A O 1
ATOM 690 N N . LYS A 1 87 ? -0.658 14.616 -0.950 1.00 94.25 87 LYS A N 1
ATOM 691 C CA . LYS A 1 87 ? -1.642 14.525 -2.039 1.00 94.25 87 LYS A CA 1
ATOM 692 C C . LYS A 1 87 ? -2.684 13.450 -1.750 1.00 94.25 87 LYS A C 1
ATOM 694 O O . LYS A 1 87 ? -2.364 12.411 -1.184 1.00 94.25 87 LYS A O 1
ATOM 699 N N . THR A 1 88 ? -3.923 13.671 -2.181 1.00 96.19 88 THR A N 1
ATOM 700 C CA . THR A 1 88 ? -4.976 12.641 -2.126 1.00 96.19 88 THR A CA 1
ATOM 701 C C . THR A 1 88 ? -4.814 11.602 -3.233 1.00 96.19 88 THR A C 1
ATOM 703 O O . THR A 1 88 ? -5.106 10.437 -2.995 1.00 96.19 88 THR A O 1
ATOM 706 N N . LYS A 1 89 ? -4.325 12.008 -4.416 1.00 97.06 89 LYS A N 1
ATOM 707 C CA . LYS A 1 89 ? -3.824 11.132 -5.490 1.00 97.06 89 LYS A CA 1
ATOM 708 C C . LYS A 1 89 ? -2.300 11.102 -5.440 1.00 97.06 89 LYS A C 1
ATOM 710 O O . LYS A 1 89 ? -1.645 12.041 -5.895 1.00 97.06 89 LYS A O 1
ATOM 715 N N . TYR A 1 90 ? -1.750 10.049 -4.855 1.00 97.81 90 TYR A N 1
ATOM 716 C CA . TYR A 1 90 ? -0.312 9.845 -4.756 1.00 97.81 90 TYR A CA 1
ATOM 717 C C . TYR A 1 90 ? 0.216 9.175 -6.030 1.00 97.81 90 TYR A C 1
ATOM 719 O O . TYR A 1 90 ? -0.308 8.118 -6.383 1.00 97.81 90 TYR A O 1
ATOM 727 N N . PRO A 1 91 ? 1.208 9.748 -6.735 1.00 97.06 91 PRO A N 1
ATOM 728 C CA . PRO A 1 91 ? 1.820 9.094 -7.890 1.00 97.06 91 PRO A CA 1
ATOM 729 C C . PRO A 1 91 ? 2.439 7.753 -7.489 1.00 97.06 91 PRO A C 1
ATOM 731 O O . PRO A 1 91 ? 3.261 7.703 -6.579 1.00 97.06 91 PRO A O 1
ATOM 734 N N . ALA A 1 92 ? 2.031 6.670 -8.146 1.00 96.00 92 ALA A N 1
ATOM 735 C CA . ALA A 1 92 ? 2.462 5.323 -7.789 1.00 96.00 92 ALA A CA 1
ATOM 736 C C . ALA A 1 92 ? 2.325 4.366 -8.974 1.00 96.00 92 ALA A C 1
ATOM 738 O O . ALA A 1 92 ? 1.322 4.405 -9.685 1.00 96.00 92 ALA A O 1
ATOM 739 N N . ILE A 1 93 ? 3.296 3.469 -9.142 1.00 95.00 93 ILE A N 1
ATOM 740 C CA . ILE A 1 93 ? 3.209 2.337 -10.070 1.00 95.00 93 ILE A CA 1
ATOM 741 C C . ILE A 1 93 ? 2.821 1.110 -9.242 1.00 95.00 93 ILE A C 1
ATOM 743 O O . ILE A 1 93 ? 3.658 0.500 -8.585 1.00 95.00 93 ILE A O 1
ATOM 747 N N . THR A 1 94 ? 1.530 0.779 -9.219 1.00 93.75 94 THR A N 1
ATOM 748 C CA . THR A 1 94 ? 0.991 -0.325 -8.399 1.00 93.75 94 THR A CA 1
ATOM 749 C C . THR A 1 94 ? 0.791 -1.630 -9.169 1.00 93.75 94 THR A C 1
ATOM 751 O O . THR A 1 94 ? 0.505 -2.656 -8.555 1.00 93.75 94 THR A O 1
ATOM 754 N N . PHE A 1 95 ? 0.964 -1.590 -10.493 1.00 93.25 95 PHE A N 1
ATOM 755 C CA . PHE A 1 95 ? 0.857 -2.724 -11.410 1.00 93.25 95 PHE A CA 1
ATOM 756 C C . PHE A 1 95 ? 2.019 -2.671 -12.422 1.00 93.25 95 PHE A C 1
ATOM 758 O O . PHE A 1 95 ? 1.831 -2.266 -13.567 1.00 93.25 95 PHE A O 1
ATOM 765 N N . PRO A 1 96 ? 3.260 -2.961 -11.998 1.00 89.06 96 PRO A N 1
ATOM 766 C CA . PRO A 1 96 ? 4.434 -2.856 -12.867 1.00 89.06 96 PRO A CA 1
ATOM 767 C C . PRO A 1 96 ? 4.529 -3.960 -13.934 1.00 89.06 96 PRO A C 1
ATOM 769 O O . PRO A 1 96 ? 5.351 -3.844 -14.835 1.00 89.06 96 PRO A O 1
ATOM 772 N N . GLY A 1 97 ? 3.748 -5.038 -13.838 1.00 90.06 97 GLY A N 1
ATOM 773 C CA . GLY A 1 97 ? 3.800 -6.155 -14.782 1.00 90.06 97 GLY A CA 1
ATOM 774 C C . GLY A 1 97 ? 2.547 -7.014 -14.711 1.00 90.06 97 GLY A C 1
ATOM 775 O O . GLY A 1 97 ? 1.561 -6.732 -15.383 1.00 90.06 97 GLY A O 1
ATOM 776 N N . ARG A 1 98 ? 2.576 -8.052 -13.871 1.00 93.62 98 ARG A N 1
ATOM 777 C CA . ARG A 1 98 ? 1.411 -8.893 -13.563 1.00 93.62 98 ARG A CA 1
ATOM 778 C C . ARG A 1 98 ? 1.204 -8.903 -12.059 1.00 93.62 98 ARG A C 1
ATOM 780 O O . ARG A 1 98 ? 1.848 -9.689 -11.362 1.00 93.62 98 ARG A O 1
ATOM 787 N N . SER A 1 99 ? 0.289 -8.067 -11.575 1.00 93.31 99 SER A N 1
ATOM 788 C CA . SER A 1 99 ? 0.071 -7.916 -10.140 1.00 93.31 99 SER A CA 1
ATOM 789 C C . SER A 1 99 ? -1.343 -8.265 -9.690 1.00 93.31 99 SER A C 1
ATOM 791 O O . SER A 1 99 ? -2.309 -7.733 -10.221 1.00 93.31 99 SER A O 1
ATOM 793 N N . ASP A 1 100 ? -1.461 -9.063 -8.630 1.00 94.06 100 ASP A N 1
ATOM 794 C CA . ASP A 1 100 ? -2.761 -9.452 -8.069 1.00 94.06 100 ASP A CA 1
ATOM 795 C C . ASP A 1 100 ? -2.951 -8.889 -6.651 1.00 94.06 100 ASP A C 1
ATOM 797 O O . ASP A 1 100 ? -2.000 -8.901 -5.852 1.00 94.06 100 ASP A O 1
ATOM 801 N N . PRO A 1 101 ? -4.168 -8.446 -6.282 1.00 93.50 101 PRO A N 1
ATOM 802 C CA . PRO A 1 101 ? -4.481 -8.131 -4.899 1.00 93.50 101 PRO A CA 1
ATOM 803 C C . PRO A 1 101 ? -4.539 -9.416 -4.063 1.00 93.50 101 PRO A C 1
ATOM 805 O O . PRO A 1 101 ? -5.140 -10.417 -4.451 1.00 93.50 101 PRO A O 1
ATOM 808 N N . LYS A 1 102 ? -3.945 -9.379 -2.872 1.00 93.06 102 LYS A N 1
ATOM 809 C CA . LYS A 1 102 ? -4.028 -10.445 -1.868 1.00 93.06 102 LYS A CA 1
ATOM 810 C C . LYS A 1 102 ? -4.525 -9.887 -0.551 1.00 93.06 102 LYS A C 1
ATOM 812 O O . LYS A 1 102 ? -4.113 -8.804 -0.140 1.00 93.06 102 LYS A O 1
ATOM 817 N N . PHE A 1 103 ? -5.349 -10.672 0.128 1.00 90.50 103 PHE A N 1
ATOM 818 C CA . PHE A 1 103 ? -5.972 -10.347 1.406 1.00 90.50 103 PHE A CA 1
ATOM 819 C C . PHE A 1 103 ? -5.684 -11.467 2.401 1.00 90.50 103 PHE A C 1
ATOM 821 O O . PHE A 1 103 ? -5.534 -12.622 2.006 1.00 90.50 103 PHE A O 1
ATOM 828 N N . GLY A 1 104 ? -5.636 -11.130 3.683 1.00 87.56 104 GLY A N 1
ATOM 829 C CA . GLY A 1 104 ? -5.457 -12.100 4.763 1.00 87.56 104 GLY A CA 1
ATOM 830 C C . GLY A 1 104 ? -4.202 -11.832 5.578 1.00 87.56 104 GLY A C 1
ATOM 831 O O . GLY A 1 104 ? -3.521 -10.832 5.367 1.00 87.56 104 GLY A O 1
ATOM 832 N N . ALA A 1 105 ? -3.906 -12.717 6.525 1.00 84.19 105 ALA A N 1
ATOM 833 C CA . ALA A 1 105 ? -2.745 -12.607 7.395 1.00 84.19 105 ALA A CA 1
ATOM 834 C C . ALA A 1 105 ? -1.487 -13.148 6.700 1.00 84.19 105 ALA A C 1
ATOM 836 O O . ALA A 1 105 ? -1.347 -14.344 6.470 1.00 84.19 105 ALA A O 1
ATOM 837 N N . TYR A 1 106 ? -0.547 -12.260 6.375 1.00 79.50 106 TYR A N 1
ATOM 838 C CA . TYR A 1 106 ? 0.736 -12.640 5.775 1.00 79.50 106 TYR A CA 1
ATOM 839 C C . TYR A 1 106 ? 1.906 -12.105 6.602 1.00 79.50 106 TYR A C 1
ATOM 841 O O . TYR A 1 106 ? 2.031 -10.886 6.775 1.00 79.50 106 TYR A O 1
ATOM 849 N N . GLY A 1 107 ? 2.774 -12.984 7.104 1.00 69.06 107 GLY A N 1
ATOM 850 C CA . GLY A 1 107 ? 3.906 -12.566 7.939 1.00 69.06 107 GLY A CA 1
ATOM 851 C C . GLY A 1 107 ? 4.618 -13.658 8.733 1.00 69.06 107 GLY A C 1
ATOM 852 O O . GLY A 1 107 ? 5.689 -13.358 9.241 1.00 69.06 107 GLY A O 1
ATOM 853 N N . GLY A 1 108 ? 4.075 -14.880 8.812 1.00 56.00 108 GLY A N 1
ATOM 854 C CA . GLY A 1 108 ? 4.781 -16.045 9.366 1.00 56.00 108 GLY A CA 1
ATOM 855 C C . GLY A 1 108 ? 5.361 -15.839 10.768 1.00 56.00 108 GLY A C 1
ATOM 856 O O . GLY A 1 108 ? 6.450 -16.328 11.038 1.00 56.00 108 GLY A O 1
ATOM 857 N N . ALA A 1 109 ? 4.693 -15.065 11.628 1.00 59.28 109 ALA A N 1
ATOM 858 C CA . ALA A 1 109 ? 5.103 -14.959 13.023 1.00 59.28 109 ALA A CA 1
ATOM 859 C C . ALA A 1 109 ? 4.690 -16.236 13.772 1.00 59.28 109 ALA A C 1
ATOM 861 O O . ALA A 1 109 ? 3.649 -16.806 13.458 1.00 59.28 109 ALA A O 1
ATOM 862 N N . GLU A 1 110 ? 5.466 -16.643 14.778 1.00 58.22 110 GLU A N 1
ATOM 863 C CA . GLU A 1 110 ? 5.214 -17.810 15.652 1.00 58.22 110 GLU A CA 1
ATOM 864 C C . GLU A 1 110 ? 3.947 -17.691 16.526 1.00 58.22 110 GLU A C 1
ATOM 866 O O . GLU A 1 110 ? 3.700 -18.525 17.390 1.00 58.22 110 GLU A O 1
ATOM 871 N N . ILE A 1 111 ? 3.153 -16.636 16.339 1.00 62.22 111 ILE A N 1
ATOM 872 C CA . ILE A 1 111 ? 2.027 -16.264 17.192 1.00 62.22 111 ILE A CA 1
ATOM 873 C C . ILE A 1 111 ? 0.736 -16.510 16.418 1.00 62.22 111 ILE A C 1
ATOM 875 O O . ILE A 1 111 ? 0.668 -16.183 15.231 1.00 62.22 111 ILE A O 1
ATOM 879 N N . ASP A 1 112 ? -0.298 -17.007 17.096 1.00 60.28 112 ASP A N 1
ATOM 880 C CA . ASP A 1 112 ? -1.651 -17.071 16.546 1.00 60.28 112 ASP A CA 1
ATOM 881 C C . ASP A 1 112 ? -2.103 -15.679 16.090 1.00 60.28 112 ASP A C 1
ATOM 883 O O . ASP A 1 112 ? -2.249 -14.739 16.877 1.00 60.28 112 ASP A O 1
ATOM 887 N N . ILE A 1 113 ? -2.299 -15.534 14.779 1.00 66.06 113 ILE A N 1
ATOM 888 C CA . ILE A 1 113 ? -2.798 -14.301 14.179 1.00 66.06 113 ILE A CA 1
ATOM 889 C C . ILE A 1 113 ? -4.307 -14.430 14.032 1.00 66.06 113 ILE A C 1
ATOM 891 O O . ILE A 1 113 ? -4.799 -14.999 13.058 1.00 66.06 113 ILE A O 1
ATOM 895 N N . ASP A 1 114 ? -5.041 -13.821 14.956 1.00 68.31 114 ASP A N 1
ATOM 896 C CA . ASP A 1 114 ? -6.492 -13.703 14.852 1.00 68.31 114 ASP A CA 1
ATOM 897 C C . ASP A 1 114 ? -6.853 -12.422 14.077 1.00 68.31 114 ASP A C 1
ATOM 899 O O . ASP A 1 114 ? -7.101 -11.350 14.632 1.00 68.31 114 ASP A O 1
ATOM 903 N N . THR A 1 115 ? -6.744 -12.477 12.746 1.00 71.56 115 THR A N 1
ATOM 904 C CA . THR A 1 115 ? -7.085 -11.355 11.856 1.00 71.56 115 THR A CA 1
ATOM 905 C C . THR A 1 115 ? -8.042 -11.802 10.768 1.00 71.56 115 THR A C 1
ATOM 907 O O . THR A 1 115 ? -7.714 -12.648 9.939 1.00 71.56 115 THR A O 1
ATOM 910 N N . TYR A 1 116 ? -9.193 -11.139 10.703 1.00 75.31 116 TYR A N 1
ATOM 911 C CA . TYR A 1 116 ? -10.210 -11.388 9.689 1.00 75.31 116 TYR A CA 1
ATOM 912 C C . TYR A 1 116 ? -10.226 -10.258 8.665 1.00 75.31 116 TYR A C 1
ATOM 914 O O . TYR A 1 116 ? -10.394 -9.089 9.017 1.00 75.31 116 TYR A O 1
ATOM 922 N N . VAL A 1 117 ? -10.120 -10.617 7.386 1.00 78.75 117 VAL A N 1
ATOM 923 C CA . VAL A 1 117 ? -10.483 -9.730 6.277 1.00 78.75 117 VAL A CA 1
ATOM 924 C C . VAL A 1 117 ? -11.824 -10.207 5.738 1.00 78.75 117 VAL A C 1
ATOM 926 O O . VAL A 1 117 ? -11.960 -11.359 5.343 1.00 78.75 117 VAL A O 1
ATOM 929 N N . TYR A 1 118 ? -12.827 -9.338 5.750 1.00 85.12 118 TYR A N 1
ATOM 930 C CA . TYR A 1 118 ? -14.187 -9.664 5.325 1.00 85.12 118 TYR A CA 1
ATOM 931 C C . TYR A 1 118 ? -14.767 -8.525 4.492 1.00 85.12 118 TYR A C 1
ATOM 933 O O . TYR A 1 118 ? -14.336 -7.379 4.613 1.00 85.12 118 TYR A O 1
ATOM 941 N N . ARG A 1 119 ? -15.768 -8.852 3.661 1.00 86.00 119 ARG A N 1
ATOM 942 C CA . ARG A 1 119 ? -16.405 -7.917 2.714 1.00 86.00 119 ARG A CA 1
ATOM 943 C C . ARG A 1 119 ? -15.396 -7.259 1.764 1.00 86.00 119 ARG A C 1
ATOM 945 O O . ARG A 1 119 ? -15.488 -6.069 1.482 1.00 86.00 119 ARG A O 1
ATOM 952 N N . ALA A 1 120 ? -14.426 -8.043 1.294 1.00 86.19 120 ALA A N 1
ATOM 953 C CA . ALA A 1 120 ? -13.564 -7.618 0.203 1.00 86.19 120 ALA A CA 1
ATOM 954 C C . ALA A 1 120 ? -14.412 -7.478 -1.067 1.00 86.19 120 ALA A C 1
ATOM 956 O O . ALA A 1 120 ? -15.095 -8.419 -1.465 1.00 86.19 120 ALA A O 1
ATOM 957 N N . GLN A 1 121 ? -14.362 -6.297 -1.669 1.00 89.69 121 GLN A N 1
ATOM 958 C CA . GLN A 1 121 ? -15.018 -5.973 -2.927 1.00 89.69 121 GLN A CA 1
ATOM 959 C C . GLN A 1 121 ? -13.968 -5.343 -3.840 1.00 89.69 121 GLN A C 1
ATOM 961 O O . GLN A 1 121 ? -13.168 -4.517 -3.392 1.00 89.69 121 GLN A O 1
ATOM 966 N N . ILE A 1 122 ? -13.937 -5.787 -5.093 1.00 88.06 122 ILE A N 1
ATOM 967 C CA . ILE A 1 122 ? -13.041 -5.281 -6.129 1.00 88.06 122 ILE A CA 1
ATOM 968 C C . ILE A 1 122 ? -13.929 -4.930 -7.311 1.00 88.06 122 ILE A C 1
ATOM 970 O O . ILE A 1 122 ? -14.550 -5.822 -7.879 1.00 88.06 122 ILE A O 1
ATOM 974 N N . ASP A 1 123 ? -13.945 -3.652 -7.668 1.00 90.44 123 ASP A N 1
ATOM 975 C CA . ASP A 1 123 ? -14.713 -3.131 -8.792 1.00 90.44 123 ASP A CA 1
ATOM 976 C C . ASP A 1 123 ? -13.845 -2.193 -9.635 1.00 90.44 123 ASP A C 1
ATOM 978 O O . ASP A 1 123 ? -12.813 -1.683 -9.181 1.00 90.44 123 ASP A O 1
ATOM 982 N N . GLU A 1 124 ? -14.309 -1.922 -10.849 1.00 84.81 124 GLU A N 1
ATOM 983 C CA . GLU A 1 124 ? -13.825 -0.824 -11.682 1.00 84.81 124 GLU A CA 1
ATOM 984 C C . GLU A 1 124 ? -14.581 0.467 -11.332 1.00 84.81 124 GLU A C 1
ATOM 986 O O . GLU A 1 124 ? -15.724 0.426 -10.870 1.00 84.81 124 GLU A O 1
ATOM 991 N N . LYS A 1 125 ? -13.929 1.623 -11.497 1.00 70.88 125 LYS A N 1
ATOM 992 C CA . LYS A 1 125 ? -14.444 2.922 -11.047 1.00 70.88 125 LYS A CA 1
ATOM 993 C C . LYS A 1 125 ? -14.470 3.956 -12.158 1.00 70.88 125 LYS A C 1
ATOM 995 O O . LYS A 1 125 ? -13.518 3.953 -12.969 1.00 70.88 125 LYS A O 1
#